Protein AF-B7VFP5-F1 (afdb_monomer_lite)

Sequence (77 aa):
AQSATFPQLKPEEVTGVMNEFNEPGSLAPTGLYFGGTKYMVIPGEPGVVIRGKKGPGGVTVKKSTMALLIGIYDEPM

Radius of gyration: 11.64 Å; chains: 1; bounding box: 30×27×27 Å

Secondary structure (DSSP, 8-state):
---TTPPPPPHHHHHHHHHHHHSTTTTTTT-EEETTEEEEEEEEETTTEEEEEETTEEEEEEE-SS-EEEEEE-TT-

Structure (mmCIF, N/CA/C/O backbone):
data_AF-B7VFP5-F1
#
_entry.id   AF-B7VFP5-F1
#
loop_
_atom_site.group_PDB
_atom_site.id
_atom_site.type_symbol
_atom_site.label_atom_id
_atom_site.label_alt_id
_atom_site.label_comp_id
_atom_site.label_asym_id
_atom_site.label_entity_id
_atom_site.label_seq_id
_atom_site.pdbx_PDB_ins_code
_atom_site.Cartn_x
_atom_site.Cartn_y
_atom_site.Cartn_z
_atom_site.occupancy
_atom_site.B_iso_or_equiv
_atom_site.auth_seq_id
_atom_site.auth_comp_id
_atom_site.auth_asym_id
_atom_site.auth_atom_id
_atom_site.pdbx_PDB_model_num
ATOM 1 N N . ALA A 1 1 ? -11.524 -8.347 -6.667 1.00 88.56 1 ALA A N 1
ATOM 2 C CA . ALA A 1 1 ? -10.840 -9.077 -7.756 1.00 88.56 1 ALA A CA 1
ATOM 3 C C . ALA A 1 1 ? -9.361 -8.721 -7.715 1.00 88.56 1 ALA A C 1
ATOM 5 O O . ALA A 1 1 ? -9.048 -7.626 -7.264 1.00 88.56 1 ALA A O 1
ATOM 6 N N . GLN A 1 2 ? -8.478 -9.621 -8.141 1.00 92.31 2 GLN A N 1
ATOM 7 C CA . GLN A 1 2 ? -7.029 -9.400 -8.139 1.00 92.31 2 GLN A CA 1
ATOM 8 C C . GLN A 1 2 ? -6.387 -10.104 -9.340 1.00 92.31 2 GLN A C 1
ATOM 10 O O . GLN A 1 2 ? -6.977 -11.042 -9.880 1.00 92.31 2 GLN A O 1
ATOM 15 N N . SER A 1 3 ? -5.204 -9.656 -9.765 1.00 93.50 3 SER A N 1
ATOM 16 C CA . SER A 1 3 ? -4.424 -10.359 -10.788 1.00 93.50 3 SER A CA 1
ATOM 17 C C . SER A 1 3 ? -3.858 -11.675 -10.237 1.00 93.50 3 SER A C 1
ATOM 19 O O . SER A 1 3 ? -3.743 -11.857 -9.025 1.00 93.50 3 SER A O 1
ATOM 21 N N . ALA A 1 4 ? -3.473 -12.597 -11.125 1.00 93.69 4 ALA A N 1
ATOM 22 C CA . ALA A 1 4 ? -2.912 -13.894 -10.732 1.00 93.69 4 ALA A CA 1
ATOM 23 C C . ALA A 1 4 ? -1.601 -13.775 -9.930 1.00 93.69 4 ALA A C 1
ATOM 25 O O . ALA A 1 4 ? -1.285 -14.644 -9.125 1.00 93.69 4 ALA A O 1
ATOM 26 N N . THR A 1 5 ? -0.853 -12.692 -10.142 1.00 92.25 5 THR A N 1
ATOM 27 C CA . THR A 1 5 ? 0.423 -12.395 -9.478 1.00 92.25 5 THR A CA 1
ATOM 28 C C . THR A 1 5 ? 0.274 -11.431 -8.303 1.00 92.25 5 THR A C 1
ATOM 30 O O . THR A 1 5 ? 1.275 -11.007 -7.728 1.00 92.25 5 THR A O 1
ATOM 33 N N . PHE A 1 6 ? -0.957 -11.056 -7.945 1.00 93.81 6 PHE A N 1
ATOM 34 C CA . PHE A 1 6 ? -1.185 -10.151 -6.832 1.00 93.81 6 PHE A CA 1
ATOM 35 C C . PHE A 1 6 ? -0.800 -10.833 -5.512 1.00 93.81 6 PHE A C 1
ATOM 37 O O . PHE A 1 6 ? -1.279 -11.940 -5.241 1.00 93.81 6 PHE A O 1
ATOM 44 N N . PRO A 1 7 ? 0.046 -10.205 -4.679 1.00 93.38 7 PRO A N 1
ATOM 45 C CA . PRO A 1 7 ? 0.483 -10.820 -3.442 1.00 93.38 7 PRO A CA 1
ATOM 46 C C . PRO A 1 7 ? -0.670 -10.907 -2.442 1.00 93.38 7 PRO A C 1
ATOM 48 O O . PRO A 1 7 ? -1.549 -10.045 -2.387 1.00 93.38 7 PRO A O 1
ATOM 51 N N . GLN A 1 8 ? -0.650 -11.944 -1.610 1.00 93.44 8 GLN A N 1
ATOM 52 C CA . GLN A 1 8 ? -1.642 -12.088 -0.556 1.00 93.44 8 GLN A CA 1
ATOM 53 C C . GLN A 1 8 ? -1.336 -11.109 0.579 1.00 93.44 8 GLN A C 1
ATOM 55 O O . GLN A 1 8 ? -0.254 -11.143 1.166 1.00 93.44 8 GLN A O 1
ATOM 60 N N . LEU A 1 9 ? -2.299 -10.239 0.873 1.00 93.06 9 LEU A N 1
ATOM 61 C CA . LEU A 1 9 ? -2.181 -9.259 1.943 1.00 93.06 9 LEU A CA 1
ATOM 62 C C . LEU A 1 9 ? -2.551 -9.859 3.286 1.00 93.06 9 LEU A C 1
ATOM 64 O O . LEU A 1 9 ? -3.525 -10.609 3.401 1.00 93.06 9 LEU A O 1
ATOM 68 N N . LYS A 1 10 ? -1.807 -9.460 4.313 1.00 94.50 10 LYS A N 1
ATOM 69 C CA . LYS A 1 10 ? -2.190 -9.734 5.694 1.00 94.50 10 LYS A CA 1
ATOM 70 C C . LYS A 1 10 ? -3.185 -8.678 6.199 1.00 94.50 10 LYS A C 1
ATOM 72 O O . LYS A 1 10 ? -3.124 -7.527 5.757 1.00 94.50 10 LYS A O 1
ATOM 77 N N . PRO A 1 11 ? -4.083 -9.017 7.141 1.00 94.31 11 PRO A N 1
ATOM 78 C CA . PRO A 1 11 ? -5.036 -8.057 7.703 1.00 94.31 11 PRO A CA 1
ATOM 79 C C . PRO A 1 11 ? -4.376 -6.806 8.298 1.00 94.31 11 PRO A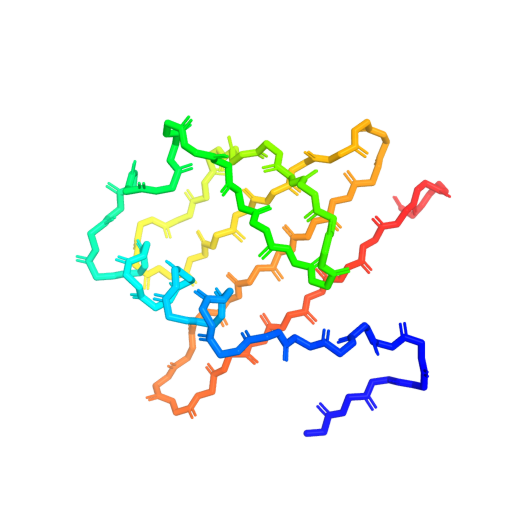 C 1
ATOM 81 O O . PRO A 1 11 ? -4.919 -5.705 8.197 1.00 94.31 11 PRO A O 1
ATOM 84 N N . GLU A 1 12 ? -3.185 -6.951 8.879 1.00 93.75 12 GLU A N 1
ATOM 85 C CA . GLU A 1 12 ? -2.433 -5.849 9.479 1.00 93.75 12 GLU A CA 1
ATOM 86 C C . GLU A 1 12 ? -1.940 -4.856 8.417 1.00 93.75 12 GLU A C 1
ATOM 88 O O . GLU A 1 12 ? -1.947 -3.649 8.649 1.00 93.75 12 GLU A O 1
ATOM 93 N N . GLU A 1 13 ? -1.577 -5.346 7.227 1.00 94.25 13 GLU A N 1
ATOM 94 C CA . GLU A 1 13 ? -1.142 -4.512 6.099 1.00 94.25 13 GLU A CA 1
ATOM 95 C C . GLU A 1 13 ? -2.307 -3.666 5.574 1.00 94.25 13 GLU A C 1
ATOM 97 O O . GLU A 1 13 ? -2.171 -2.458 5.379 1.00 94.25 13 GLU A O 1
ATOM 102 N N . VAL A 1 14 ? -3.486 -4.280 5.424 1.00 93.56 14 VAL A N 1
ATOM 103 C CA . VAL A 1 14 ? -4.710 -3.572 5.017 1.00 93.56 14 VAL A CA 1
ATOM 104 C C . VAL A 1 14 ? -5.110 -2.532 6.064 1.00 93.56 14 VAL A C 1
ATOM 106 O O . VAL A 1 14 ? -5.474 -1.411 5.714 1.00 93.56 14 VAL A O 1
ATOM 109 N N . THR A 1 15 ? -4.998 -2.873 7.348 1.00 94.12 15 THR A N 1
ATOM 110 C CA . THR A 1 15 ? -5.302 -1.948 8.449 1.00 94.12 15 THR A CA 1
ATOM 111 C C . THR A 1 15 ? -4.354 -0.748 8.447 1.00 94.12 15 THR A C 1
ATOM 113 O O . THR A 1 15 ? -4.811 0.386 8.567 1.00 94.12 15 THR A O 1
ATOM 116 N N . GLY A 1 16 ? -3.053 -0.964 8.222 1.00 93.81 16 GLY A N 1
ATOM 117 C CA . GLY A 1 16 ? -2.077 0.118 8.074 1.00 93.81 16 GLY A CA 1
ATOM 118 C C . GLY A 1 16 ? -2.400 1.052 6.905 1.00 93.81 16 GLY A C 1
ATOM 119 O O . GLY A 1 16 ? -2.376 2.268 7.068 1.00 93.81 16 GLY A O 1
ATOM 120 N N . VAL A 1 17 ? -2.784 0.500 5.749 1.00 94.31 17 VAL A N 1
ATOM 121 C CA . VAL A 1 17 ? -3.235 1.285 4.584 1.00 94.31 17 VAL A CA 1
ATOM 122 C C . VAL A 1 17 ? -4.473 2.123 4.915 1.00 94.31 17 VAL A C 1
ATOM 124 O O . VAL A 1 17 ? -4.542 3.297 4.555 1.00 94.31 17 VAL A O 1
ATOM 127 N N . MET A 1 18 ? -5.454 1.544 5.609 1.00 93.94 18 MET A N 1
ATOM 128 C CA . MET A 1 18 ? -6.659 2.273 6.012 1.00 93.94 18 MET A CA 1
ATOM 129 C C . MET A 1 18 ? -6.347 3.396 7.004 1.00 93.94 18 MET A C 1
ATOM 131 O O . MET A 1 18 ? -6.916 4.481 6.878 1.00 93.94 18 MET A O 1
ATOM 135 N N . ASN A 1 19 ? -5.422 3.160 7.936 1.00 94.12 19 ASN A N 1
ATOM 136 C CA . ASN A 1 19 ? -4.965 4.174 8.878 1.00 94.12 19 ASN A CA 1
ATOM 137 C C . ASN A 1 19 ? -4.245 5.317 8.167 1.00 94.12 19 ASN A C 1
ATOM 139 O O . ASN A 1 19 ? -4.569 6.459 8.441 1.00 94.12 19 ASN A O 1
ATOM 143 N N . GLU A 1 20 ? -3.383 5.052 7.187 1.00 93.38 20 GLU A N 1
ATOM 144 C CA . GL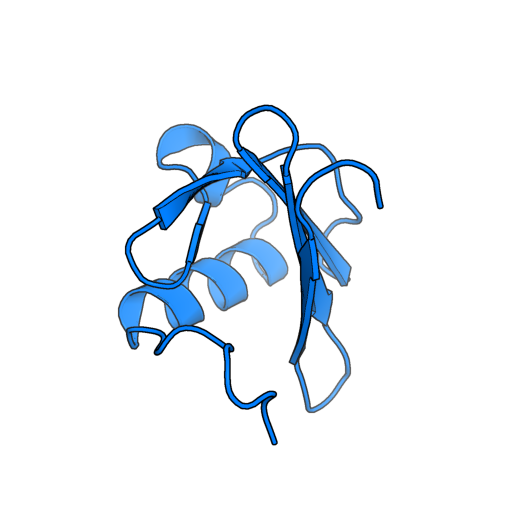U A 1 20 ? -2.723 6.105 6.397 1.00 93.38 20 GLU A CA 1
ATOM 145 C C . GLU A 1 20 ? -3.718 6.994 5.635 1.00 93.38 20 GLU A C 1
ATOM 147 O O . GLU A 1 20 ? -3.503 8.194 5.482 1.00 93.38 20 GLU A O 1
ATOM 152 N N . PHE A 1 21 ? -4.847 6.441 5.180 1.00 94.31 21 PHE A N 1
ATOM 153 C CA . PHE A 1 21 ? -5.899 7.256 4.571 1.00 94.31 21 PHE A CA 1
ATOM 154 C C . PHE A 1 21 ? -6.673 8.115 5.577 1.00 94.31 21 PHE A C 1
ATOM 156 O O . PHE A 1 21 ? -7.223 9.142 5.184 1.00 94.31 21 PHE A O 1
ATOM 163 N N . ASN A 1 22 ? -6.776 7.689 6.834 1.00 92.81 22 ASN A N 1
ATOM 164 C CA . ASN A 1 22 ? -7.472 8.442 7.879 1.00 92.81 22 ASN A CA 1
ATOM 165 C C . ASN A 1 22 ? -6.530 9.446 8.570 1.00 92.81 22 ASN A C 1
ATOM 167 O O . ASN A 1 22 ? -6.944 10.549 8.913 1.00 92.81 22 ASN A O 1
ATOM 171 N N . GLU A 1 23 ? -5.260 9.071 8.714 1.00 93.31 23 GLU A N 1
ATOM 172 C CA . GLU A 1 23 ? -4.164 9.791 9.356 1.00 93.31 23 GLU A CA 1
ATOM 173 C C . GLU A 1 23 ? -2.935 9.776 8.422 1.00 93.31 23 GLU A C 1
ATOM 175 O O . GLU A 1 23 ? -2.061 8.903 8.534 1.00 93.31 23 GLU A O 1
ATOM 180 N N . PRO A 1 24 ? -2.867 10.724 7.465 1.00 91.69 24 PRO A N 1
ATOM 181 C CA . PRO A 1 24 ? -1.755 10.823 6.524 1.00 91.69 24 PRO A CA 1
ATOM 182 C C . PRO A 1 24 ? -0.409 10.971 7.244 1.00 91.69 24 PRO A C 1
ATOM 184 O O . PRO A 1 24 ? -0.246 11.848 8.093 1.00 91.69 24 PRO A O 1
ATOM 187 N N . GLY A 1 25 ? 0.571 10.145 6.878 1.00 89.19 25 GLY A N 1
ATOM 188 C CA . GLY A 1 25 ? 1.903 10.107 7.481 1.00 89.19 25 GLY A CA 1
ATOM 189 C C . GLY A 1 25 ? 2.087 9.068 8.591 1.00 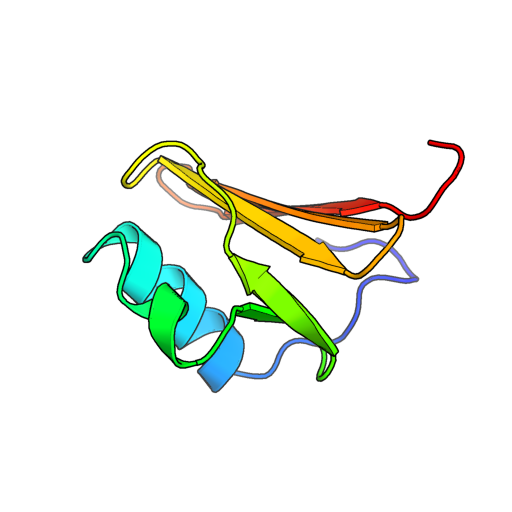89.19 25 GLY A C 1
ATOM 190 O O . GLY A 1 25 ? 3.214 8.901 9.064 1.00 89.19 25 GLY A O 1
ATOM 191 N N . SER A 1 26 ? 1.043 8.333 8.986 1.00 91.56 26 SER A N 1
ATOM 192 C CA . SER A 1 26 ? 1.135 7.277 10.007 1.00 91.56 26 SER A CA 1
ATOM 193 C C . SER A 1 26 ? 2.067 6.121 9.607 1.00 91.56 26 SER A C 1
ATOM 195 O O . SER A 1 26 ? 2.708 5.519 10.470 1.00 91.56 26 SER A O 1
ATOM 197 N N . LEU A 1 27 ? 2.225 5.850 8.306 1.00 91.25 27 LEU A N 1
ATOM 198 C CA . LEU A 1 27 ? 3.136 4.832 7.770 1.00 91.25 27 LEU A CA 1
ATOM 199 C C . LEU A 1 27 ? 4.552 5.344 7.469 1.00 91.25 27 LEU A C 1
ATOM 201 O O . LEU A 1 27 ? 5.422 4.542 7.126 1.00 91.25 27 LEU A O 1
ATOM 205 N N . ALA A 1 28 ? 4.833 6.644 7.597 1.00 88.38 28 ALA A N 1
ATOM 206 C CA . ALA A 1 28 ? 6.169 7.184 7.326 1.00 88.38 28 ALA A CA 1
ATOM 207 C C . ALA A 1 28 ? 7.284 6.586 8.222 1.00 88.38 28 ALA A C 1
ATOM 209 O O . ALA A 1 28 ? 8.359 6.294 7.692 1.00 88.38 28 ALA A O 1
ATOM 210 N N . PRO A 1 29 ? 7.072 6.334 9.535 1.00 90.12 29 PRO A N 1
ATOM 211 C CA . PRO A 1 29 ? 8.109 5.765 10.405 1.00 90.12 29 PRO A CA 1
ATOM 212 C C . PRO A 1 29 ? 8.370 4.271 10.162 1.00 90.12 29 PRO A C 1
ATOM 214 O O . PRO A 1 29 ? 9.499 3.796 10.285 1.00 90.12 29 PRO A O 1
ATOM 217 N N . THR A 1 30 ? 7.325 3.506 9.840 1.00 90.38 30 THR A N 1
ATOM 218 C CA . THR A 1 30 ? 7.377 2.036 9.751 1.00 90.38 30 THR A CA 1
ATOM 219 C C . THR A 1 30 ? 7.584 1.536 8.322 1.00 90.38 30 THR A C 1
ATOM 221 O O . THR A 1 30 ? 8.221 0.494 8.126 1.00 90.38 30 THR A O 1
ATOM 224 N N . GLY A 1 31 ? 7.132 2.304 7.329 1.00 92.19 31 GLY A N 1
ATOM 225 C CA . GLY A 1 31 ? 7.044 1.930 5.921 1.00 92.19 31 GLY A CA 1
ATOM 226 C C . GLY A 1 31 ? 5.720 1.243 5.578 1.00 92.19 31 GLY A C 1
ATOM 227 O O . GLY A 1 31 ? 5.047 0.671 6.435 1.00 92.19 31 GLY A O 1
ATOM 228 N N . LEU A 1 32 ? 5.366 1.261 4.293 1.00 94.12 32 LEU A N 1
ATOM 229 C CA . LEU A 1 32 ? 4.199 0.553 3.776 1.00 94.12 32 LEU A CA 1
ATOM 230 C C . LEU A 1 32 ? 4.571 -0.911 3.535 1.00 94.12 32 LEU A C 1
ATOM 232 O O . LEU A 1 32 ? 5.380 -1.205 2.657 1.00 94.12 32 LEU A O 1
ATOM 236 N N . TYR A 1 33 ? 3.980 -1.828 4.294 1.00 94.50 33 TYR A N 1
ATOM 237 C CA . TYR A 1 33 ? 4.102 -3.258 4.023 1.00 94.50 33 TYR A CA 1
ATOM 238 C C . TYR A 1 33 ? 2.988 -3.713 3.093 1.00 94.50 33 TYR A C 1
ATOM 240 O O . TYR A 1 33 ? 1.820 -3.387 3.298 1.00 94.50 33 TYR A O 1
ATOM 248 N N . PHE A 1 34 ? 3.369 -4.452 2.059 1.00 92.50 34 PHE A N 1
ATOM 249 C CA . PHE A 1 34 ? 2.446 -4.977 1.071 1.00 92.50 34 PHE A CA 1
ATOM 250 C C . PHE A 1 34 ? 2.904 -6.368 0.643 1.00 92.50 34 PHE A C 1
ATOM 252 O O . PHE A 1 34 ? 3.961 -6.511 0.021 1.00 92.50 34 PHE A O 1
ATOM 259 N N . GLY A 1 35 ? 2.157 -7.410 1.017 1.00 91.56 35 GLY A N 1
ATOM 260 C CA . GLY A 1 35 ? 2.520 -8.784 0.675 1.00 91.56 35 GLY A CA 1
ATOM 261 C C . GLY A 1 35 ? 3.848 -9.223 1.292 1.00 91.56 35 GLY A C 1
ATOM 262 O O . GLY A 1 35 ? 4.652 -9.879 0.632 1.00 91.56 35 GLY A O 1
ATOM 263 N N . GLY A 1 36 ? 4.144 -8.776 2.516 1.00 91.44 36 GLY A N 1
ATOM 264 C CA . GLY A 1 36 ? 5.417 -9.010 3.204 1.00 91.44 36 GLY A CA 1
ATOM 265 C C . GLY A 1 36 ? 6.592 -8.174 2.685 1.00 91.44 36 GLY A C 1
ATOM 266 O O . GLY A 1 36 ? 7.681 -8.229 3.255 1.00 91.44 36 GLY A O 1
ATOM 267 N N . THR A 1 37 ? 6.395 -7.373 1.637 1.00 92.94 37 THR A N 1
ATOM 268 C CA . THR A 1 37 ? 7.421 -6.482 1.099 1.00 92.94 37 THR A CA 1
ATOM 269 C C . THR A 1 37 ? 7.290 -5.086 1.697 1.00 92.94 37 THR A C 1
ATOM 271 O O . THR A 1 37 ? 6.218 -4.491 1.666 1.00 92.94 37 THR A O 1
ATOM 274 N N . LYS A 1 38 ? 8.401 -4.534 2.198 1.00 94.62 38 LYS A N 1
ATOM 275 C CA . LYS A 1 38 ? 8.470 -3.150 2.680 1.00 94.62 38 LYS A CA 1
ATOM 276 C C . LYS A 1 38 ? 8.709 -2.174 1.524 1.00 94.62 38 LYS A C 1
ATOM 278 O O . LYS A 1 38 ? 9.692 -2.303 0.795 1.00 94.62 38 LYS A O 1
ATOM 283 N N . TYR A 1 39 ? 7.849 -1.169 1.420 1.00 95.19 39 TYR A N 1
ATOM 284 C CA . TYR A 1 39 ? 7.961 -0.020 0.529 1.00 95.19 39 TYR A CA 1
ATOM 285 C C . TYR A 1 39 ? 8.204 1.248 1.354 1.00 95.19 39 TYR A C 1
ATOM 287 O O . TYR A 1 39 ? 7.620 1.450 2.422 1.00 95.19 39 TYR A O 1
ATOM 295 N N . MET A 1 40 ? 9.067 2.126 0.853 1.00 94.94 40 MET A N 1
ATOM 296 C CA . MET A 1 40 ? 9.257 3.459 1.410 1.00 94.94 40 MET A CA 1
ATOM 297 C C . MET A 1 40 ? 8.080 4.337 0.997 1.00 94.94 40 MET A C 1
ATOM 299 O O . MET A 1 40 ? 7.813 4.474 -0.195 1.00 94.94 40 MET A O 1
ATOM 303 N N . VAL A 1 41 ? 7.377 4.923 1.964 1.00 93.19 41 VAL A N 1
ATOM 304 C CA . VAL A 1 41 ? 6.274 5.845 1.675 1.00 93.19 41 VAL A CA 1
ATOM 305 C C . VAL A 1 41 ? 6.845 7.097 1.012 1.00 93.19 41 VAL A C 1
ATOM 307 O O . VAL A 1 41 ? 7.795 7.695 1.516 1.00 93.19 41 VAL A O 1
ATOM 310 N N . ILE A 1 42 ? 6.285 7.470 -0.135 1.00 93.44 42 ILE A N 1
ATOM 311 C CA . ILE A 1 42 ? 6.623 8.698 -0.859 1.00 93.44 42 ILE A CA 1
ATOM 312 C C . ILE A 1 42 ? 5.383 9.597 -0.946 1.00 93.44 42 ILE A C 1
ATOM 314 O O . ILE A 1 42 ? 4.265 9.102 -0.781 1.00 93.44 42 ILE A O 1
ATOM 318 N N . PRO A 1 43 ? 5.549 10.905 -1.219 1.00 89.75 43 PRO A N 1
ATOM 319 C CA . PRO A 1 43 ? 4.423 11.828 -1.283 1.00 89.75 43 PRO A CA 1
ATOM 320 C C . PRO A 1 43 ? 3.327 11.356 -2.251 1.00 89.75 43 PRO A C 1
ATOM 322 O O . PRO A 1 43 ? 3.567 11.147 -3.445 1.00 89.75 43 PRO A O 1
ATOM 325 N N . GLY A 1 44 ? 2.125 11.177 -1.704 1.00 90.00 44 GLY A N 1
ATOM 326 C CA . GLY A 1 44 ? 0.886 10.895 -2.425 1.00 90.00 44 GLY A CA 1
ATOM 327 C C . GLY A 1 44 ? -0.121 12.040 -2.280 1.00 90.00 44 GLY A C 1
ATOM 328 O O . GLY A 1 44 ? 0.261 13.195 -2.110 1.00 90.00 44 GLY A O 1
ATOM 329 N N . GLU A 1 45 ? -1.412 11.713 -2.323 1.00 93.88 45 GLU A N 1
ATOM 330 C CA . GLU A 1 45 ? -2.513 12.649 -2.061 1.00 93.88 45 GLU A CA 1
ATOM 331 C C . GLU A 1 45 ? -3.140 12.298 -0.701 1.00 93.88 45 GLU A C 1
ATOM 333 O O . GLU A 1 45 ? -3.685 11.197 -0.566 1.00 93.88 45 GLU A O 1
ATOM 338 N N . PRO A 1 46 ? -3.102 13.188 0.306 1.00 92.69 46 PRO A N 1
ATOM 339 C CA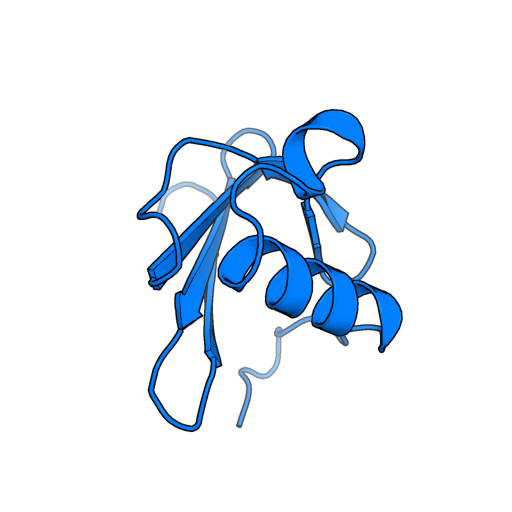 . PRO A 1 46 ? -3.640 12.909 1.637 1.00 92.69 46 PRO A CA 1
ATOM 340 C C . PRO A 1 46 ? -5.088 12.410 1.592 1.00 92.69 46 PRO A C 1
ATOM 342 O O . PRO A 1 46 ? -5.954 13.047 0.999 1.00 92.69 46 PRO A O 1
ATOM 345 N N . GLY A 1 47 ? -5.347 11.246 2.192 1.00 90.62 47 GLY A N 1
ATOM 346 C CA . GLY A 1 47 ? -6.679 10.633 2.239 1.00 90.62 47 GLY A CA 1
ATOM 347 C C . GLY A 1 47 ? -7.193 10.040 0.922 1.00 90.62 47 GLY A C 1
ATOM 348 O O . GLY A 1 47 ? -8.268 9.439 0.910 1.00 90.62 47 GLY A O 1
ATOM 349 N N . VAL A 1 48 ? -6.432 10.152 -0.172 1.00 94.25 48 VAL A N 1
ATOM 350 C CA . VAL A 1 48 ? -6.881 9.747 -1.509 1.00 94.25 48 VAL A CA 1
ATOM 351 C C . VAL A 1 48 ? -5.907 8.778 -2.183 1.00 94.25 48 VAL A C 1
ATOM 353 O O . VAL A 1 48 ? -6.343 7.753 -2.710 1.00 94.25 48 VAL A O 1
ATOM 356 N N . VAL A 1 49 ? -4.601 9.060 -2.172 1.00 96.25 49 VAL A N 1
ATOM 357 C CA . VAL A 1 49 ? -3.560 8.246 -2.821 1.00 96.25 49 VAL A CA 1
ATOM 358 C C . VAL A 1 49 ? -2.397 8.013 -1.868 1.00 96.25 49 VAL A C 1
ATOM 360 O O . VAL A 1 49 ? -1.774 8.964 -1.407 1.00 96.25 49 VAL A O 1
ATOM 363 N N . ILE A 1 50 ? -2.020 6.751 -1.691 1.00 95.81 50 ILE A N 1
ATOM 364 C CA . ILE A 1 50 ? -0.778 6.343 -1.034 1.00 95.81 50 ILE A CA 1
ATOM 365 C C . ILE A 1 50 ? 0.180 5.831 -2.102 1.00 95.81 50 ILE A C 1
ATOM 367 O O . ILE A 1 50 ? -0.216 5.079 -2.997 1.00 95.81 50 ILE A O 1
ATOM 371 N N . ARG A 1 51 ? 1.448 6.229 -2.007 1.00 95.81 51 ARG A N 1
ATOM 372 C CA . ARG A 1 51 ? 2.510 5.768 -2.900 1.00 95.81 51 ARG A CA 1
ATOM 373 C C . ARG A 1 51 ? 3.654 5.183 -2.084 1.00 95.81 51 ARG A C 1
ATOM 375 O O . ARG A 1 51 ? 4.114 5.789 -1.120 1.00 95.81 51 ARG A O 1
ATOM 382 N N . GLY A 1 52 ? 4.113 4.009 -2.490 1.00 95.31 52 GLY A N 1
ATOM 383 C CA . GLY A 1 52 ? 5.268 3.327 -1.929 1.00 95.31 52 GLY A CA 1
ATOM 384 C C . GLY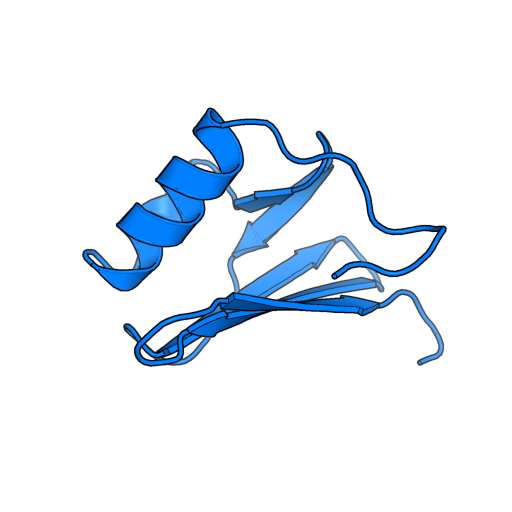 A 1 52 ? 6.312 3.061 -3.009 1.00 95.31 52 GLY A C 1
ATOM 385 O O . GLY A 1 52 ? 5.966 2.665 -4.117 1.00 95.31 52 GLY A O 1
ATOM 386 N N . LYS A 1 53 ? 7.591 3.245 -2.687 1.00 94.69 53 LYS A N 1
ATOM 387 C CA . LYS A 1 53 ? 8.725 2.963 -3.573 1.00 94.69 53 LYS A CA 1
ATOM 388 C C . LYS A 1 53 ? 9.592 1.843 -3.004 1.00 94.69 53 LYS A C 1
ATOM 390 O O . LYS A 1 53 ? 9.899 1.840 -1.812 1.00 94.69 53 LYS A O 1
ATOM 395 N N . LYS A 1 54 ? 10.029 0.917 -3.856 1.00 94.00 54 LYS A N 1
ATOM 396 C CA . LYS A 1 54 ? 11.018 -0.119 -3.531 1.00 94.00 54 LYS A CA 1
ATOM 397 C C . LYS A 1 54 ? 12.024 -0.216 -4.672 1.00 94.00 54 LYS A C 1
ATOM 399 O O . LYS A 1 54 ? 11.786 -0.893 -5.666 1.00 94.00 54 LYS A O 1
ATOM 404 N N . GLY A 1 55 ? 13.159 0.463 -4.507 1.00 90.62 55 GLY A N 1
ATOM 405 C CA . GLY A 1 55 ? 14.168 0.569 -5.560 1.00 90.62 55 GLY A CA 1
ATOM 406 C C . GLY A 1 55 ? 13.541 1.095 -6.864 1.00 90.62 55 GLY A C 1
ATOM 407 O O . GLY A 1 55 ? 12.992 2.201 -6.825 1.00 90.62 55 GLY A O 1
ATOM 408 N N . PRO A 1 56 ? 13.610 0.336 -7.971 1.00 89.94 56 PRO A N 1
ATOM 409 C CA . PRO A 1 56 ? 13.012 0.710 -9.254 1.00 89.94 56 PRO A CA 1
ATOM 410 C C . PRO A 1 56 ? 11.478 0.590 -9.300 1.00 89.94 56 PRO A C 1
ATOM 412 O O . PRO A 1 56 ? 10.806 1.335 -10.009 1.00 89.94 56 PRO A O 1
ATOM 415 N N . GLY A 1 57 ? 10.912 -0.332 -8.519 1.00 93.75 57 GLY A N 1
ATOM 416 C CA . GLY A 1 57 ? 9.479 -0.599 -8.481 1.00 93.75 57 GLY A CA 1
ATOM 417 C C . GLY A 1 57 ? 8.730 0.222 -7.435 1.00 93.75 57 GLY A C 1
ATOM 418 O O . GLY A 1 57 ? 9.296 0.991 -6.643 1.00 93.75 57 GLY A O 1
ATOM 419 N N . GLY A 1 58 ? 7.420 0.018 -7.384 1.00 94.94 58 GLY A N 1
ATOM 420 C CA . GLY A 1 58 ? 6.561 0.686 -6.424 1.00 94.94 58 GLY A CA 1
ATOM 421 C C . GLY A 1 58 ? 5.147 0.135 -6.361 1.00 94.94 58 GLY A C 1
ATOM 422 O O . GLY A 1 58 ? 4.757 -0.796 -7.061 1.00 94.94 58 GLY A O 1
ATOM 423 N N . VAL A 1 59 ? 4.375 0.733 -5.464 1.00 95.81 59 VAL A N 1
ATOM 424 C CA . VAL A 1 59 ? 2.964 0.436 -5.248 1.00 95.81 59 VAL A CA 1
ATOM 425 C C . VAL A 1 59 ? 2.195 1.745 -5.139 1.00 95.81 59 VAL A C 1
ATOM 427 O O . VAL A 1 59 ? 2.641 2.696 -4.500 1.00 95.81 59 VAL A O 1
ATOM 430 N N . THR A 1 60 ? 1.030 1.802 -5.772 1.00 95.94 60 THR A N 1
ATOM 431 C CA . THR A 1 60 ? 0.077 2.902 -5.635 1.00 95.94 60 THR A CA 1
ATOM 432 C C . THR A 1 60 ? -1.243 2.345 -5.144 1.00 95.94 60 THR A C 1
ATOM 434 O O . THR A 1 60 ? -1.786 1.418 -5.742 1.00 95.94 60 THR A O 1
ATOM 437 N N . VAL A 1 61 ? -1.774 2.934 -4.076 1.00 96.38 61 VAL A N 1
ATOM 438 C CA . VAL A 1 61 ? -3.096 2.613 -3.540 1.00 96.38 61 VAL A CA 1
ATOM 439 C C . VAL A 1 61 ? -3.977 3.852 -3.650 1.00 96.38 61 VAL A C 1
ATOM 441 O O . VAL A 1 61 ? -3.665 4.886 -3.064 1.00 96.38 61 VAL A O 1
ATOM 444 N N . LYS A 1 62 ? -5.079 3.766 -4.394 1.00 96.19 62 LYS A N 1
ATOM 445 C CA . LYS A 1 62 ? -6.102 4.816 -4.508 1.00 96.19 62 LYS A CA 1
ATOM 446 C C . LYS A 1 62 ? -7.339 4.397 -3.721 1.00 96.19 62 LYS A C 1
ATOM 448 O O . LYS A 1 62 ? -7.902 3.329 -3.971 1.00 96.19 62 LYS A O 1
ATOM 453 N N . LYS A 1 63 ? -7.789 5.255 -2.807 1.00 95.38 63 LYS A N 1
ATOM 454 C CA . LYS A 1 63 ? -9.057 5.089 -2.093 1.00 95.38 63 LYS A CA 1
ATOM 455 C C . LYS A 1 63 ? -10.211 5.606 -2.947 1.00 95.38 63 LYS A C 1
ATOM 457 O O . LYS A 1 63 ? -10.161 6.710 -3.485 1.00 95.38 63 LYS A O 1
ATOM 462 N N . SER A 1 64 ? -11.254 4.795 -3.054 1.00 94.06 64 SER A N 1
ATOM 463 C CA . SER A 1 64 ? -12.581 5.206 -3.515 1.00 94.06 64 SER A CA 1
ATOM 464 C C . SER A 1 64 ? -13.572 5.114 -2.352 1.00 94.06 64 SER A C 1
ATOM 466 O O . SER A 1 64 ? -13.210 4.700 -1.251 1.00 94.06 64 SER A O 1
ATOM 468 N N . THR A 1 65 ? -14.836 5.460 -2.588 1.00 92.38 65 THR A N 1
ATOM 469 C CA . THR A 1 6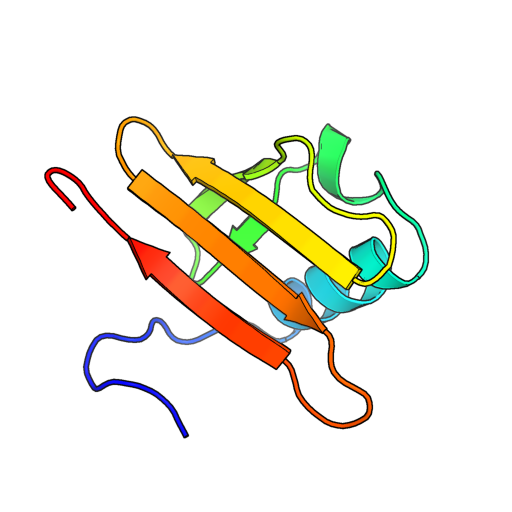5 ? -15.884 5.405 -1.559 1.00 92.38 65 THR A CA 1
ATOM 470 C C . THR A 1 65 ? -16.089 4.002 -0.977 1.00 92.38 65 THR A C 1
ATOM 472 O O . THR A 1 65 ? -16.404 3.883 0.201 1.00 92.38 65 THR A O 1
ATOM 475 N N . MET A 1 66 ? -15.913 2.942 -1.777 1.00 90.75 66 MET A N 1
ATOM 476 C CA . MET A 1 66 ? -16.225 1.559 -1.365 1.00 90.75 66 MET A CA 1
ATOM 477 C C . MET A 1 66 ? -15.102 0.549 -1.627 1.00 90.75 66 MET A C 1
ATOM 479 O O . MET A 1 66 ? -15.219 -0.611 -1.244 1.00 90.75 66 MET A O 1
ATOM 483 N N . ALA A 1 67 ? -14.025 0.955 -2.296 1.00 92.25 67 ALA A N 1
ATOM 484 C CA . ALA A 1 67 ? -12.960 0.050 -2.711 1.00 92.25 67 ALA A CA 1
ATOM 485 C C . ALA A 1 67 ? -11.580 0.712 -2.670 1.00 92.25 67 ALA A C 1
ATOM 487 O O . ALA A 1 67 ? -11.449 1.937 -2.756 1.00 92.25 67 ALA A O 1
ATOM 488 N N . LEU A 1 68 ? -10.551 -0.127 -2.616 1.00 93.75 68 LEU A N 1
ATOM 489 C CA . LEU A 1 68 ? -9.162 0.260 -2.825 1.00 93.75 68 LEU A CA 1
ATOM 490 C C . LEU A 1 68 ? -8.724 -0.235 -4.203 1.00 93.75 68 LEU A C 1
ATOM 492 O O . LEU A 1 68 ? -8.862 -1.420 -4.508 1.00 93.75 68 LEU A O 1
ATOM 496 N N . LEU A 1 69 ? -8.192 0.664 -5.028 1.00 95.31 69 LEU A N 1
ATOM 497 C CA . LEU A 1 69 ? -7.489 0.291 -6.252 1.00 95.31 69 LEU A CA 1
ATOM 498 C C . LEU A 1 69 ? -6.000 0.234 -5.955 1.00 95.31 69 LEU A C 1
ATOM 500 O O . LEU A 1 69 ? -5.430 1.210 -5.472 1.00 95.31 69 LEU A O 1
ATOM 504 N N . ILE A 1 70 ? -5.380 -0.904 -6.244 1.00 96.19 70 ILE A N 1
ATOM 505 C CA . ILE A 1 70 ? -3.971 -1.150 -5.953 1.00 96.19 70 ILE A CA 1
ATOM 506 C C . ILE A 1 70 ? -3.273 -1.496 -7.264 1.00 96.19 70 ILE A C 1
ATOM 508 O O . ILE A 1 70 ? -3.671 -2.437 -7.949 1.00 96.19 70 ILE A O 1
ATOM 512 N N . GLY A 1 71 ? -2.218 -0.753 -7.584 1.00 95.38 71 GLY A N 1
ATOM 513 C CA . GLY A 1 71 ? -1.290 -1.061 -8.667 1.00 95.38 71 GLY A CA 1
ATOM 514 C C . GLY A 1 71 ? 0.105 -1.306 -8.110 1.00 95.38 71 GLY A C 1
ATOM 515 O O . GLY A 1 71 ? 0.596 -0.497 -7.327 1.00 95.38 71 GLY A O 1
ATOM 516 N N . ILE A 1 72 ? 0.734 -2.406 -8.513 1.00 94.38 72 ILE A N 1
ATOM 517 C CA . ILE A 1 72 ? 2.133 -2.728 -8.210 1.00 94.38 72 ILE A CA 1
ATOM 518 C C . ILE A 1 72 ? 2.875 -2.729 -9.542 1.00 94.38 72 ILE A C 1
ATOM 520 O O . ILE A 1 72 ? 2.373 -3.296 -10.513 1.00 94.38 72 ILE A O 1
ATOM 524 N N . TYR A 1 73 ? 4.033 -2.083 -9.592 1.00 92.44 73 TYR A N 1
ATOM 525 C CA . TYR A 1 73 ? 4.854 -1.994 -10.792 1.00 92.44 73 TYR A CA 1
ATOM 526 C C . TYR A 1 73 ? 6.323 -2.261 -10.464 1.00 92.44 73 TYR A C 1
ATOM 528 O O . TYR A 1 73 ? 6.794 -1.922 -9.379 1.00 92.44 73 TYR A O 1
ATOM 536 N N . ASP A 1 74 ? 7.028 -2.834 -11.434 1.00 88.75 74 ASP A N 1
ATOM 537 C CA . ASP A 1 74 ? 8.477 -3.022 -11.461 1.00 88.75 74 ASP A CA 1
ATOM 538 C C . ASP A 1 74 ? 9.019 -2.416 -12.771 1.00 88.75 74 ASP A C 1
ATOM 540 O O . ASP A 1 74 ? 8.277 -2.284 -13.747 1.00 88.75 74 ASP A O 1
ATOM 544 N N . GLU A 1 75 ? 10.296 -2.027 -12.811 1.00 81.06 75 GLU A N 1
ATOM 545 C CA . GLU A 1 75 ? 10.931 -1.518 -14.041 1.00 81.06 75 GLU A CA 1
ATOM 546 C C . GLU A 1 75 ? 10.897 -2.556 -15.187 1.00 81.06 75 GLU A C 1
ATOM 548 O O . GLU A 1 75 ? 10.965 -3.761 -14.927 1.00 81.06 75 GLU A O 1
ATOM 553 N N . PRO A 1 76 ? 10.849 -2.122 -16.464 1.00 73.19 76 PRO A N 1
ATOM 554 C CA . PRO A 1 76 ? 10.978 -0.746 -16.952 1.00 73.19 76 PRO A CA 1
ATOM 555 C C . PRO A 1 76 ? 9.624 -0.080 -17.261 1.00 73.19 76 PRO A C 1
ATOM 557 O O . PRO A 1 76 ? 9.554 0.704 -18.206 1.00 73.19 76 PRO A O 1
ATOM 560 N N . MET A 1 77 ? 8.549 -0.448 -16.548 1.00 59.34 77 MET A N 1
ATOM 561 C CA . MET A 1 77 ? 7.214 0.128 -16.782 1.00 59.34 77 MET A CA 1
ATOM 562 C C . MET A 1 77 ? 7.190 1.657 -16.785 1.00 59.34 77 MET A C 1
ATOM 564 O O . MET A 1 77 ? 7.865 2.269 -15.926 1.00 59.34 77 MET A O 1
#

Organism: Malus domestica (NCBI:txid3750)

Foldseek 3Di:
DDDPPAADDDPVLVVQVVVCLVPPCSCQVPARAGNNDGFHWDDDDRNAWTWTHDPQWIKIWGDDPPDIDIDTDHPPD

InterPro domains:
  IPR005455 Profilin, eukaryotic type [PR00392] (7-27)
  IPR005455 Profilin, eukaryotic type [PR00392] (31-45)
  IPR005455 Profilin, eukaryotic type [PR00392] (67-77)
  IPR005455 Profilin, eukaryotic type [PR01640] (19-33)
  IPR005455 Profilin, eukaryotic type [PR01640] (38-47)
  IPR005455 Profilin, eukaryotic type [PR01640] (51-66)
  IPR005455 Profilin, eukaryotic type [PR01640] (71-77)
  IPR005455 Profilin, eukaryotic type [PTHR11604] (1-77)
  IPR005455 Profilin, eukaryotic type [SM00392] (1-77)
  IPR005455 Profilin, eukaryotic type [cd00148] (1-77)
  IPR036140 Profilin superfamily [SSF55770] (1-77)
  IPR048278 Profilin [PF00235] (1-77)

pLDDT: mean 92.38, std 5.0, range [59.34, 96.38]